Protein AF-A0A7K4IIX1-F1 (afdb_monomer_lite)

Sequence (171 aa):
MKISEILNIIKEKRRKHFEYGKVQSYEHDYWVDIIIDGGFFGKINSLLDDLTGELSIDKNELMIWTSEELKESIGIGFFLPYLRRLCEDEVRAKYVYVESDFKEYVPPIRENLYIISEGKRYDTYLDENSRLFLTRWFNDNPAKPGDIVSLWCIEWMGKYRLYLKRQSTQG

pLDDT: mean 86.08, std 9.58, range [46.91, 97.25]

Secondary structure (DSSP, 8-state):
--HHHHHHHHHHHHHHH-SS-EEEEETTTTEEEEEEEGGGGGGHHHHHHHHHHHHT--GGGPEEE--GGGTTEEEEEEEPPEEEE--HHHHHHTEEE--GGGGGGSPSTT-EEEEEETTEEEEEEB-TTSEEE-HHHHHHS---TTPEEEEEEEEETTEEEEEEEEE-S--

Foldseek 3Di:
DAPVVLVVQLVVLCCVQAVDWDWDADLVQQKIKIKDFLVPVVSVVVSLVSSCVVLVHDSVQWDWADDVVSPRIIITMHRRKDKDQDAPCCLVQVKTADDPSCCVLFPPAPDWAWEDEPNDIFIFGQHPRRITRGPVVCVVPVDDGRKMKIWGWDCDPNHTYIYIDIDHPDD

Radius of gyration: 16.82 Å; chains: 1; bounding box: 41×36×42 Å

Structure (mmCIF, N/CA/C/O backbone):
data_AF-A0A7K4IIX1-F1
#
_entry.id   AF-A0A7K4IIX1-F1
#
loop_
_atom_site.group_PDB
_atom_site.id
_atom_site.type_symbol
_atom_site.label_atom_id
_atom_site.label_alt_id
_atom_site.label_comp_id
_atom_site.label_asym_id
_atom_site.label_entity_id
_atom_site.label_seq_id
_atom_site.pdbx_PDB_ins_code
_atom_site.Cartn_x
_atom_site.Cartn_y
_atom_site.Cartn_z
_atom_site.occupancy
_atom_site.B_iso_or_equiv
_atom_site.auth_seq_id
_atom_site.auth_comp_id
_atom_site.auth_asym_id
_atom_site.auth_atom_id
_atom_site.pdbx_PDB_model_num
ATOM 1 N N . MET A 1 1 ? 8.934 0.004 3.272 1.00 88.38 1 MET A N 1
ATOM 2 C CA . MET A 1 1 ? 8.698 -0.025 4.729 1.00 88.38 1 MET A CA 1
ATOM 3 C C . MET A 1 1 ? 8.349 -1.448 5.101 1.00 88.38 1 MET A C 1
ATOM 5 O O . MET A 1 1 ? 7.738 -2.134 4.288 1.00 88.38 1 MET A O 1
ATOM 9 N N . LYS A 1 2 ? 8.776 -1.906 6.274 1.00 87.94 2 LYS A N 1
ATOM 10 C CA . LYS A 1 2 ? 8.407 -3.216 6.817 1.00 87.94 2 LYS A CA 1
ATOM 11 C C . LYS A 1 2 ? 6.960 -3.196 7.296 1.00 87.94 2 LYS A C 1
ATOM 13 O O . LYS A 1 2 ? 6.464 -2.149 7.710 1.00 87.94 2 LYS A O 1
ATOM 18 N N . ILE A 1 3 ? 6.320 -4.364 7.330 1.00 88.50 3 ILE A N 1
ATOM 19 C CA . ILE A 1 3 ? 4.951 -4.527 7.852 1.00 88.50 3 ILE A CA 1
ATOM 20 C C . ILE A 1 3 ? 4.820 -3.920 9.254 1.00 88.50 3 ILE A C 1
ATOM 22 O O . ILE A 1 3 ? 3.882 -3.175 9.530 1.00 88.50 3 ILE A O 1
ATOM 26 N N . SER A 1 4 ? 5.801 -4.169 10.126 1.00 88.94 4 SER A N 1
ATOM 27 C CA . SER A 1 4 ? 5.805 -3.663 11.501 1.00 88.94 4 SER A CA 1
ATOM 28 C C . SER A 1 4 ? 5.775 -2.134 11.595 1.00 88.94 4 SER A C 1
ATOM 30 O O . SER A 1 4 ? 5.123 -1.595 12.486 1.00 88.94 4 SER A O 1
ATOM 32 N N . GLU A 1 5 ? 6.428 -1.426 10.671 1.00 90.94 5 GLU A N 1
ATOM 33 C CA . GLU A 1 5 ? 6.428 0.041 10.628 1.00 90.94 5 GLU A CA 1
ATOM 34 C C . GLU A 1 5 ? 5.040 0.577 10.262 1.00 90.94 5 GLU A C 1
ATOM 36 O O . GLU A 1 5 ? 4.547 1.513 10.889 1.00 90.94 5 GLU A O 1
ATOM 41 N N . ILE A 1 6 ? 4.369 -0.063 9.303 1.00 90.88 6 ILE A N 1
ATOM 42 C CA . ILE A 1 6 ? 3.023 0.321 8.858 1.00 90.88 6 ILE A CA 1
ATOM 43 C C . ILE A 1 6 ? 1.993 0.025 9.956 1.00 90.88 6 ILE A C 1
ATOM 45 O O . ILE A 1 6 ? 1.148 0.862 10.270 1.00 90.88 6 ILE A O 1
ATOM 49 N N . LEU A 1 7 ? 2.113 -1.122 10.629 1.00 92.06 7 LEU A N 1
ATOM 50 C CA . LEU A 1 7 ? 1.285 -1.447 11.792 1.00 92.06 7 LEU A CA 1
ATOM 51 C C . LEU A 1 7 ? 1.492 -0.462 12.951 1.00 92.06 7 LEU A C 1
ATOM 53 O O . LEU A 1 7 ? 0.538 -0.164 13.672 1.00 92.06 7 LEU A O 1
ATOM 57 N N . ASN A 1 8 ? 2.706 0.057 13.146 1.00 93.06 8 ASN A N 1
ATOM 58 C CA . ASN A 1 8 ? 2.965 1.086 14.153 1.00 93.06 8 ASN A CA 1
ATOM 59 C C . ASN A 1 8 ? 2.265 2.402 13.804 1.00 93.06 8 ASN A C 1
ATOM 61 O O . ASN A 1 8 ? 1.592 2.953 14.673 1.00 93.06 8 ASN A O 1
ATOM 65 N N . ILE A 1 9 ? 2.313 2.834 12.539 1.00 93.31 9 ILE A N 1
ATOM 66 C CA . ILE A 1 9 ? 1.540 3.991 12.060 1.00 93.31 9 ILE A CA 1
ATOM 67 C C . ILE A 1 9 ? 0.055 3.814 12.396 1.00 93.31 9 ILE A C 1
ATOM 69 O O . ILE A 1 9 ? -0.559 4.690 13.003 1.00 93.31 9 ILE A O 1
ATOM 73 N N . ILE A 1 10 ? -0.521 2.654 12.071 1.00 93.25 10 ILE A N 1
ATOM 74 C CA . ILE A 1 10 ? -1.941 2.367 12.320 1.00 93.25 10 ILE A CA 1
ATOM 75 C C . ILE A 1 10 ? -2.266 2.442 13.820 1.00 93.25 10 ILE A C 1
ATOM 77 O O . ILE A 1 10 ? -3.250 3.070 14.220 1.00 93.25 10 ILE A O 1
ATOM 81 N N . LYS A 1 11 ? -1.422 1.848 14.673 1.00 93.12 11 LYS A N 1
ATOM 82 C CA . LYS A 1 11 ? -1.578 1.890 16.137 1.00 93.12 11 LYS A CA 1
ATOM 83 C C . LYS A 1 11 ? -1.500 3.316 16.681 1.00 93.12 11 LYS A C 1
ATOM 85 O O . LYS A 1 11 ? -2.303 3.668 17.547 1.00 93.12 11 LYS A O 1
ATOM 90 N N . GLU A 1 12 ? -0.575 4.129 16.179 1.00 93.44 12 GLU A N 1
ATOM 91 C CA . GLU A 1 12 ? -0.421 5.532 16.565 1.00 93.44 12 GLU A CA 1
ATOM 92 C C . GLU A 1 12 ? -1.637 6.372 16.167 1.00 93.44 12 GLU A C 1
ATOM 94 O O . GLU A 1 12 ? -2.186 7.082 17.013 1.00 93.44 12 GLU A O 1
ATOM 99 N N . LYS A 1 13 ? -2.114 6.257 14.917 1.00 92.44 13 LYS A N 1
ATOM 100 C CA . LYS A 1 13 ? -3.309 6.986 14.458 1.00 92.44 13 LYS A CA 1
ATOM 101 C C . LYS A 1 13 ? -4.546 6.561 15.232 1.00 92.44 13 LYS A C 1
ATOM 103 O O . LYS A 1 13 ? -5.278 7.422 15.714 1.00 92.44 13 LYS A O 1
ATOM 108 N N . ARG A 1 14 ? -4.745 5.256 15.445 1.00 92.00 14 ARG A N 1
ATOM 109 C CA . ARG A 1 14 ? -5.827 4.768 16.306 1.00 92.00 14 ARG A CA 1
ATOM 110 C C . ARG A 1 14 ? -5.747 5.421 17.679 1.00 92.00 14 ARG A C 1
ATOM 112 O O . ARG A 1 14 ? -6.735 5.996 18.108 1.00 92.00 14 ARG A O 1
ATOM 119 N N . ARG A 1 15 ? -4.586 5.380 18.346 1.00 89.88 15 ARG A N 1
ATOM 120 C CA . ARG A 1 15 ? -4.408 5.938 19.698 1.00 89.88 15 ARG A CA 1
ATOM 121 C C . ARG A 1 15 ? -4.650 7.450 19.757 1.00 89.88 15 ARG A C 1
ATOM 123 O O . ARG A 1 15 ? -5.164 7.933 20.759 1.00 89.88 15 ARG A O 1
ATOM 130 N N . LYS A 1 16 ? -4.300 8.191 18.700 1.00 89.69 16 LYS A N 1
ATOM 131 C CA . LYS A 1 16 ? -4.555 9.638 18.584 1.00 89.69 16 LYS A CA 1
ATOM 132 C C . LYS A 1 16 ? -6.053 9.970 18.637 1.00 89.69 16 LYS A C 1
ATOM 134 O O . LYS A 1 16 ? -6.420 10.974 19.240 1.00 89.69 16 LYS A O 1
ATOM 139 N N . HIS A 1 17 ? -6.903 9.148 18.017 1.00 86.06 17 HIS A N 1
ATOM 140 C CA . HIS A 1 17 ? -8.356 9.381 17.952 1.00 86.06 17 HIS A CA 1
ATOM 141 C C . HIS A 1 17 ? -9.136 8.657 19.053 1.00 86.06 17 HIS A C 1
ATOM 143 O O . HIS A 1 17 ? -10.140 9.172 19.548 1.00 86.06 17 HIS A O 1
ATOM 149 N N . PHE A 1 18 ? -8.648 7.483 19.451 1.00 86.00 18 PHE A N 1
ATOM 150 C CA . PHE A 1 18 ? -9.274 6.561 20.389 1.00 86.00 18 PHE A CA 1
ATOM 151 C C . PHE A 1 18 ? -8.215 5.983 21.328 1.00 86.00 18 PHE A C 1
ATOM 153 O O . PHE A 1 18 ? -7.463 5.067 20.976 1.00 86.00 18 PHE A O 1
ATOM 160 N N . GLU A 1 19 ? -8.163 6.524 22.546 1.00 78.38 19 GLU A N 1
ATOM 161 C CA . GLU A 1 19 ? -7.270 6.036 23.602 1.00 78.38 19 GLU A CA 1
ATOM 162 C C . GLU A 1 19 ? -7.479 4.530 23.844 1.00 78.38 19 GLU A C 1
ATOM 164 O O . GLU A 1 19 ? -6.518 3.755 23.884 1.00 78.38 19 GLU A O 1
ATOM 169 N N . TYR A 1 20 ? -8.748 4.110 23.866 1.00 70.75 20 TYR A N 1
ATOM 170 C CA . TYR A 1 20 ? -9.194 2.724 23.984 1.00 70.75 20 TYR A CA 1
ATOM 171 C C . TYR A 1 20 ? -9.614 2.179 22.609 1.00 70.75 20 TYR A C 1
ATOM 173 O O . TYR A 1 20 ? -10.281 2.856 21.832 1.00 70.75 20 TYR A O 1
ATOM 181 N N . GLY A 1 21 ? -9.153 0.974 22.274 1.00 75.44 21 GLY A N 1
ATOM 182 C CA . GLY A 1 21 ? -9.367 0.323 20.978 1.00 75.44 21 GLY A CA 1
ATOM 183 C C . GLY A 1 21 ? -8.285 -0.720 20.698 1.00 75.44 21 GLY A C 1
ATOM 184 O O . GLY A 1 21 ? -7.220 -0.715 21.324 1.00 75.44 21 GLY A O 1
ATOM 185 N N . LYS A 1 22 ? -8.534 -1.637 19.766 1.00 86.69 22 LYS A N 1
ATOM 186 C CA . LYS A 1 22 ? -7.608 -2.728 19.431 1.00 86.69 22 LYS A CA 1
ATOM 187 C C . LYS A 1 22 ? -7.276 -2.689 17.947 1.00 86.69 22 LYS A C 1
ATOM 189 O O . LYS A 1 22 ? -8.157 -2.506 17.124 1.00 86.69 22 LYS A O 1
ATOM 194 N N . VAL A 1 23 ? -6.002 -2.882 17.618 1.00 84.75 23 VAL A N 1
ATOM 195 C CA . VAL A 1 23 ? -5.573 -3.168 16.243 1.00 84.75 23 VAL A CA 1
ATOM 196 C C . VAL A 1 23 ? -5.288 -4.660 16.175 1.00 84.75 23 VAL A C 1
ATOM 198 O O . VAL A 1 23 ? -4.515 -5.171 16.990 1.00 84.75 23 VAL A O 1
ATOM 201 N N . GLN A 1 24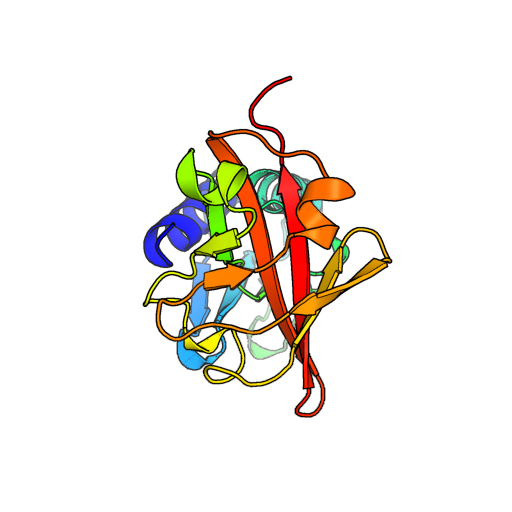 ? -5.946 -5.344 15.252 1.00 87.12 24 GLN A N 1
ATOM 202 C CA . GLN A 1 24 ? -5.738 -6.749 14.928 1.00 87.12 24 GLN A CA 1
ATOM 203 C C . GLN A 1 24 ? -5.171 -6.817 13.515 1.00 87.12 24 GLN A C 1
ATOM 205 O O . GLN A 1 24 ? -5.621 -6.091 12.637 1.00 87.12 24 GLN A O 1
ATOM 210 N N . SER A 1 25 ? -4.158 -7.645 13.306 1.00 81.00 25 SER A N 1
ATOM 211 C CA . SER A 1 25 ? -3.560 -7.861 11.991 1.00 81.00 25 SER A CA 1
ATOM 212 C C . SER A 1 25 ? -3.483 -9.350 11.723 1.00 81.00 25 SER A C 1
ATOM 214 O O . SER A 1 25 ? -3.038 -10.106 12.589 1.00 81.00 25 SER A O 1
ATOM 216 N N . TYR A 1 26 ? -3.884 -9.742 10.526 1.00 76.75 26 TYR A N 1
ATOM 217 C CA . TYR A 1 26 ? -3.909 -11.119 10.070 1.00 76.75 26 TYR A CA 1
ATOM 218 C C . TYR A 1 26 ? -2.822 -11.253 9.011 1.00 76.75 26 TYR A C 1
ATOM 220 O O . TYR A 1 26 ? -2.990 -10.810 7.880 1.00 76.75 26 TYR A O 1
ATOM 228 N N . GLU A 1 27 ? -1.665 -11.788 9.408 1.00 64.19 27 GLU A N 1
ATOM 229 C CA . GLU A 1 27 ? -0.470 -11.808 8.553 1.00 64.19 27 GLU A CA 1
ATOM 230 C C . GLU A 1 27 ? -0.672 -12.615 7.266 1.00 64.19 27 GLU A C 1
ATOM 232 O O . GLU A 1 27 ? -0.115 -12.243 6.243 1.00 64.19 27 GLU A O 1
ATOM 237 N N . HIS A 1 28 ? -1.495 -13.667 7.299 1.00 62.81 28 HIS A N 1
ATOM 238 C CA . HIS A 1 28 ? -1.755 -14.515 6.130 1.00 62.81 28 HIS A CA 1
ATOM 239 C C . HIS A 1 28 ? -2.632 -13.853 5.063 1.00 62.81 28 HIS A C 1
ATOM 241 O O . HIS A 1 28 ? -2.456 -14.141 3.887 1.00 62.81 28 HIS A O 1
ATOM 247 N N . ASP A 1 29 ? -3.515 -12.934 5.457 1.00 69.94 29 ASP A N 1
ATOM 248 C CA . ASP A 1 29 ? -4.428 -12.255 4.526 1.00 69.94 29 ASP A CA 1
ATOM 249 C C . ASP A 1 29 ? -4.022 -10.800 4.283 1.00 69.94 29 ASP A C 1
ATOM 251 O O . ASP A 1 29 ? -4.696 -10.058 3.567 1.00 69.94 29 ASP A O 1
ATOM 255 N N . TYR A 1 30 ? -2.951 -10.359 4.950 1.00 83.44 30 TYR A N 1
ATOM 256 C CA . TYR A 1 30 ? -2.537 -8.966 5.027 1.00 83.44 30 TYR A CA 1
ATOM 257 C C . TYR A 1 30 ? -3.668 -8.008 5.419 1.00 83.44 30 TYR A C 1
ATOM 259 O O . TYR A 1 30 ? -3.639 -6.818 5.114 1.00 83.44 30 TYR A O 1
ATOM 267 N N . TRP A 1 31 ? -4.665 -8.525 6.127 1.00 87.75 31 TRP A N 1
ATOM 268 C CA . TRP A 1 31 ? -5.822 -7.775 6.571 1.00 87.75 31 TRP A CA 1
ATOM 269 C C . TRP A 1 31 ? -5.539 -7.129 7.922 1.00 87.75 31 TRP A C 1
ATOM 271 O O . TRP A 1 31 ? -4.927 -7.735 8.810 1.00 87.75 31 TRP A O 1
ATOM 281 N N . VAL A 1 32 ? -5.993 -5.894 8.100 1.00 91.25 32 VAL A N 1
ATOM 282 C CA . VAL A 1 32 ? -5.922 -5.182 9.374 1.00 91.25 32 VAL A CA 1
ATOM 283 C C . VAL A 1 32 ? -7.306 -4.721 9.766 1.00 91.25 32 VAL A C 1
ATOM 285 O O . VAL A 1 32 ? -7.982 -4.059 8.987 1.00 91.25 32 VAL A O 1
ATOM 288 N N . ASP A 1 33 ? -7.666 -5.002 11.014 1.00 92.38 33 ASP A N 1
ATOM 289 C CA . ASP A 1 33 ? -8.867 -4.495 11.656 1.00 92.38 33 ASP A CA 1
ATOM 290 C C . ASP A 1 33 ? -8.526 -3.552 12.803 1.00 92.38 33 ASP A C 1
ATOM 292 O O . ASP A 1 33 ? -7.733 -3.855 13.702 1.00 92.38 33 ASP A O 1
ATOM 296 N N . ILE A 1 34 ? -9.194 -2.407 12.811 1.00 92.38 34 ILE A N 1
ATOM 297 C CA . ILE A 1 34 ? -9.210 -1.475 13.929 1.00 92.38 34 ILE A CA 1
ATOM 298 C C . ILE A 1 34 ? -10.578 -1.576 14.597 1.00 92.38 34 ILE A C 1
ATOM 300 O O . ILE A 1 34 ? -11.586 -1.190 14.015 1.00 92.38 34 ILE A O 1
ATOM 304 N N . ILE A 1 35 ? -10.602 -2.084 15.826 1.00 91.38 35 ILE A N 1
ATOM 305 C CA . ILE A 1 35 ? -11.815 -2.237 16.628 1.00 91.38 35 ILE A CA 1
ATOM 306 C C . ILE A 1 35 ? -11.899 -1.095 17.637 1.00 91.38 35 ILE A C 1
ATOM 308 O O . ILE A 1 35 ? -10.981 -0.905 18.445 1.00 91.38 35 ILE A O 1
ATOM 312 N N . ILE A 1 36 ? -12.996 -0.346 17.588 1.00 89.06 36 ILE A N 1
ATOM 313 C CA . ILE A 1 36 ? -13.269 0.805 18.458 1.00 89.06 36 ILE A CA 1
ATOM 314 C C . ILE A 1 36 ? -14.690 0.730 19.008 1.00 89.06 36 ILE A C 1
ATOM 316 O O . ILE A 1 36 ? -15.577 0.156 18.380 1.00 89.06 36 ILE A O 1
ATOM 320 N N . ASP A 1 37 ? -14.923 1.331 20.169 1.00 84.06 37 ASP A N 1
ATOM 321 C CA . ASP A 1 37 ? -16.253 1.342 20.776 1.00 84.06 37 ASP A CA 1
ATOM 322 C C . ASP A 1 37 ? -17.230 2.208 19.959 1.00 84.06 37 ASP A C 1
ATOM 324 O O . ASP A 1 37 ? -16.915 3.317 19.517 1.00 84.06 37 ASP A O 1
ATOM 328 N N . GLY A 1 38 ? -18.447 1.708 19.761 1.00 71.31 38 GLY A N 1
ATOM 329 C CA . GLY A 1 38 ? -19.473 2.276 18.883 1.00 71.31 38 GLY A CA 1
ATOM 330 C C . GLY A 1 38 ? -20.021 3.624 19.350 1.00 71.31 38 GLY A C 1
ATOM 331 O O . GLY A 1 38 ? -20.525 4.400 18.537 1.00 71.31 38 GLY A O 1
ATOM 332 N N . GLY A 1 39 ? -19.827 3.975 20.627 1.00 73.19 39 GLY A N 1
ATOM 333 C CA . GLY A 1 39 ? -20.149 5.299 21.173 1.00 73.19 39 GLY A CA 1
ATOM 334 C C . GLY A 1 39 ? -19.393 6.460 20.509 1.00 73.19 39 GLY A C 1
ATOM 335 O O . GLY A 1 39 ? -19.739 7.621 20.727 1.00 73.19 39 GLY A O 1
ATOM 336 N N . PHE A 1 40 ? -18.387 6.179 19.673 1.00 73.06 40 PHE A N 1
ATOM 337 C CA . PHE A 1 40 ? -17.546 7.192 19.042 1.00 73.06 40 PHE A CA 1
ATOM 338 C C . PHE A 1 40 ? -17.762 7.396 17.533 1.00 73.06 40 PHE A C 1
ATOM 340 O O . PHE A 1 40 ? -16.876 7.920 16.849 1.00 73.06 40 PHE A O 1
ATOM 347 N N . PHE A 1 41 ? -18.940 7.055 17.004 1.00 70.12 41 PHE A N 1
ATOM 348 C CA . PHE A 1 41 ? -19.218 7.116 15.562 1.00 70.12 41 PHE A CA 1
ATOM 349 C C . PHE A 1 41 ? -18.869 8.466 14.903 1.00 70.12 41 PHE A C 1
ATOM 351 O O . PHE A 1 41 ? -18.303 8.515 13.811 1.00 70.12 41 PHE A O 1
ATOM 358 N N . GLY A 1 42 ? -19.100 9.578 15.609 1.00 71.25 42 GLY A N 1
ATOM 359 C CA . GLY A 1 42 ? -18.796 10.929 15.119 1.00 71.25 42 GLY A CA 1
ATOM 360 C C . GLY A 1 42 ? -17.307 11.232 14.891 1.00 71.25 42 GLY A C 1
ATOM 361 O O . GLY A 1 42 ? -16.992 12.189 14.1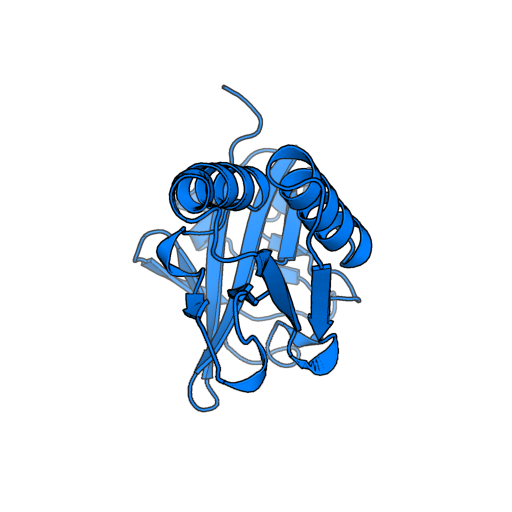91 1.00 71.25 42 GLY A O 1
ATOM 362 N N . LYS A 1 43 ? -16.386 10.431 15.445 1.00 79.75 43 LYS A N 1
ATOM 363 C CA . LYS A 1 43 ? -14.927 10.610 15.308 1.00 79.75 43 LYS A CA 1
ATOM 364 C C . LYS A 1 43 ? -14.286 9.665 14.287 1.00 79.75 43 LYS A C 1
ATOM 366 O O . LYS A 1 43 ? -13.105 9.815 13.985 1.00 79.75 43 LYS A O 1
ATOM 371 N N . ILE A 1 44 ? -15.047 8.713 13.738 1.00 86.69 44 ILE A N 1
ATOM 372 C CA . ILE A 1 44 ? -14.539 7.736 12.762 1.00 86.69 44 ILE A CA 1
ATOM 373 C C . ILE A 1 44 ? -13.953 8.448 11.549 1.00 86.69 44 ILE A C 1
ATOM 375 O O . ILE A 1 44 ? -12.845 8.131 11.136 1.00 86.69 44 ILE A O 1
ATOM 379 N N . ASN A 1 45 ? -14.670 9.433 10.999 1.00 87.81 45 ASN A N 1
ATOM 380 C CA . ASN A 1 45 ? -14.225 10.126 9.791 1.00 87.81 45 ASN A CA 1
ATOM 381 C C . ASN A 1 45 ? -12.836 10.747 9.954 1.00 87.81 45 ASN A C 1
ATOM 383 O O . ASN A 1 45 ? -12.016 10.590 9.060 1.00 87.81 45 ASN A O 1
ATOM 387 N N . SER A 1 46 ? -12.539 11.349 11.109 1.00 89.69 46 SER A N 1
ATOM 388 C CA . SER A 1 46 ? -11.216 11.914 11.386 1.00 89.69 46 SER A CA 1
ATOM 389 C C . SER A 1 46 ? -10.118 10.850 11.454 1.00 89.69 46 SER A C 1
ATOM 391 O O . SER A 1 46 ? -9.016 11.095 10.973 1.00 89.69 46 SER A O 1
ATOM 393 N N . LEU A 1 47 ? -10.409 9.663 12.003 1.00 90.44 47 LEU A N 1
ATOM 394 C CA . LEU A 1 47 ? -9.475 8.534 11.959 1.00 90.44 47 LEU A CA 1
ATOM 395 C C . LEU A 1 47 ? -9.254 8.057 10.518 1.00 90.44 47 LEU A C 1
ATOM 397 O O . LEU A 1 47 ? -8.110 7.841 10.130 1.00 90.44 47 LEU A O 1
ATOM 401 N N . LEU A 1 48 ? -10.325 7.890 9.735 1.00 91.19 48 LEU A N 1
ATOM 402 C CA . LEU A 1 48 ? -10.230 7.439 8.343 1.00 91.19 48 LEU A CA 1
ATOM 403 C C . LEU A 1 48 ? -9.434 8.430 7.488 1.00 91.19 48 LEU A C 1
ATOM 405 O O . LEU A 1 48 ? -8.592 8.010 6.702 1.00 91.19 48 LEU A O 1
ATOM 409 N N . ASP A 1 49 ? -9.666 9.732 7.651 1.00 91.06 49 ASP A N 1
ATOM 410 C CA . ASP A 1 49 ? -8.957 10.776 6.905 1.00 91.06 49 ASP A CA 1
ATOM 411 C C . ASP A 1 49 ? -7.462 10.800 7.279 1.00 91.06 49 ASP A C 1
ATOM 413 O O . ASP A 1 49 ? -6.601 10.828 6.400 1.00 91.06 49 ASP A O 1
ATOM 417 N N . ASP A 1 50 ? -7.134 10.681 8.572 1.00 91.56 50 ASP A N 1
ATOM 418 C CA . ASP A 1 50 ? -5.742 10.586 9.034 1.00 91.56 50 ASP A CA 1
ATOM 419 C C . ASP A 1 50 ? -5.047 9.303 8.541 1.00 91.56 50 ASP A C 1
ATOM 421 O O . ASP A 1 50 ? -3.878 9.344 8.155 1.00 91.56 50 ASP A O 1
ATOM 425 N N . LEU A 1 51 ? -5.738 8.156 8.566 1.00 92.12 51 LEU A N 1
ATOM 426 C CA . LEU A 1 51 ? -5.191 6.876 8.101 1.00 92.12 51 LEU A CA 1
ATOM 427 C C . LEU A 1 51 ? -4.950 6.894 6.595 1.00 92.12 51 LEU A C 1
ATOM 429 O O . LEU A 1 51 ? -3.861 6.552 6.147 1.00 92.12 51 LEU A O 1
ATOM 433 N N . THR A 1 52 ? -5.950 7.301 5.815 1.00 90.38 52 THR A N 1
ATOM 434 C CA . THR A 1 52 ? -5.874 7.322 4.346 1.00 90.38 52 THR A CA 1
ATOM 435 C C . THR A 1 52 ? -4.825 8.309 3.844 1.00 90.38 52 THR A C 1
ATOM 437 O O . THR A 1 52 ? -4.128 8.010 2.875 1.00 90.38 52 THR A O 1
ATOM 440 N N . GLY A 1 53 ? -4.652 9.445 4.530 1.00 89.19 53 GLY A N 1
ATOM 441 C CA . GLY A 1 53 ? -3.594 10.410 4.238 1.00 89.19 53 GLY A CA 1
ATOM 442 C C . GLY A 1 53 ? -2.185 9.881 4.519 1.00 89.19 53 GLY A C 1
ATOM 443 O O . GLY A 1 53 ? -1.291 10.064 3.696 1.00 89.19 53 GLY A O 1
ATOM 444 N N . GLU A 1 54 ? -1.979 9.205 5.652 1.00 90.06 54 GLU A N 1
ATOM 445 C CA . GLU A 1 54 ? -0.658 8.682 6.037 1.00 90.06 54 GLU A CA 1
ATOM 446 C C . GLU A 1 54 ? -0.272 7.425 5.244 1.00 90.06 54 GLU A C 1
ATOM 448 O O . GLU A 1 54 ? 0.871 7.263 4.828 1.00 90.06 54 GLU A O 1
ATOM 453 N N . LEU A 1 55 ? -1.237 6.535 5.017 1.00 90.44 55 LEU A N 1
ATOM 454 C CA . LEU A 1 55 ? -1.044 5.284 4.289 1.00 90.44 55 LEU A CA 1
ATOM 455 C C . LEU A 1 55 ? -1.180 5.454 2.771 1.00 90.44 55 LEU A C 1
ATOM 457 O O . LEU A 1 55 ? -0.970 4.504 2.018 1.00 90.44 55 LEU A O 1
ATOM 461 N N . SER A 1 56 ? -1.549 6.646 2.299 1.00 86.81 56 SER A N 1
ATOM 462 C CA . SER A 1 56 ? -1.760 6.921 0.877 1.00 86.81 56 SER A CA 1
ATOM 463 C C . SER A 1 56 ? -2.663 5.896 0.182 1.00 86.81 56 SER A C 1
ATOM 465 O O . SER A 1 56 ? -2.401 5.489 -0.948 1.00 86.81 56 SER A O 1
ATOM 467 N N . ILE A 1 57 ? -3.742 5.496 0.851 1.00 85.88 57 ILE A N 1
ATOM 468 C CA . ILE A 1 57 ? -4.786 4.622 0.297 1.00 85.88 57 ILE A CA 1
ATOM 469 C C . ILE A 1 57 ? -6.049 5.432 0.008 1.00 85.88 57 ILE A C 1
ATOM 471 O O . ILE A 1 57 ? -6.216 6.549 0.503 1.00 85.88 57 ILE A O 1
ATOM 475 N N . ASP A 1 58 ? -6.918 4.913 -0.855 1.00 82.50 58 ASP A N 1
ATOM 476 C CA . ASP A 1 58 ? -8.236 5.509 -1.071 1.00 82.50 58 ASP A CA 1
ATOM 477 C C . ASP A 1 58 ? -9.148 5.184 0.124 1.00 82.50 58 ASP A C 1
ATOM 479 O O . ASP A 1 58 ? -9.121 4.078 0.663 1.00 82.50 58 ASP A O 1
ATOM 483 N N . LYS A 1 59 ? -9.947 6.161 0.566 1.00 84.44 59 LYS A N 1
ATOM 484 C CA . LYS A 1 59 ? -10.881 5.986 1.685 1.00 84.44 59 LYS A CA 1
ATOM 485 C C . LYS A 1 59 ? -11.928 4.907 1.407 1.00 84.44 59 LYS A C 1
ATOM 487 O O . LYS A 1 59 ? -12.390 4.271 2.347 1.00 84.44 59 LYS A O 1
ATOM 492 N N . ASN A 1 60 ? -12.262 4.681 0.138 1.00 83.12 60 ASN A N 1
ATOM 493 C CA . ASN A 1 60 ? -13.198 3.642 -0.289 1.00 83.12 60 ASN A CA 1
ATOM 494 C C . ASN A 1 60 ? -12.657 2.216 -0.096 1.00 83.12 60 ASN A C 1
ATOM 496 O O . ASN A 1 60 ? -13.431 1.267 -0.160 1.00 83.12 60 ASN A O 1
ATOM 500 N N . GLU A 1 61 ? -11.357 2.062 0.161 1.00 84.12 61 GLU A N 1
ATOM 501 C CA . GLU A 1 61 ? -10.732 0.766 0.452 1.00 84.12 61 GLU A CA 1
ATOM 502 C C . GLU A 1 61 ? -10.906 0.354 1.921 1.00 84.12 61 GLU A C 1
ATOM 504 O O . GLU A 1 61 ? -10.579 -0.772 2.293 1.00 84.12 61 GLU A O 1
ATOM 509 N N . LEU A 1 62 ? -11.403 1.257 2.776 1.00 88.69 62 LEU A N 1
ATOM 510 C CA . LEU A 1 62 ? -11.673 0.967 4.178 1.00 88.69 62 LEU A CA 1
ATOM 511 C C . LEU A 1 62 ? -13.122 0.505 4.329 1.00 88.69 62 LEU A C 1
ATOM 513 O O . LEU A 1 62 ? -14.065 1.236 4.024 1.00 88.69 62 LEU A O 1
ATOM 517 N N . MET A 1 63 ? -13.299 -0.698 4.863 1.00 89.94 63 MET A N 1
ATOM 518 C CA . MET A 1 63 ? -14.601 -1.268 5.177 1.00 89.94 63 MET A CA 1
ATOM 519 C C . MET A 1 63 ? -14.953 -0.994 6.637 1.00 89.94 63 MET A C 1
ATOM 521 O O . MET A 1 63 ? -14.292 -1.487 7.548 1.00 89.94 63 MET A O 1
ATOM 525 N N . ILE A 1 64 ? -16.035 -0.254 6.874 1.00 89.69 64 ILE A N 1
ATOM 526 C CA . ILE A 1 64 ? -16.642 -0.167 8.207 1.00 89.69 64 ILE A CA 1
ATOM 527 C C . ILE A 1 64 ? -17.612 -1.336 8.354 1.00 89.69 64 ILE A C 1
ATOM 529 O O . ILE A 1 64 ? -18.493 -1.514 7.514 1.00 89.69 64 ILE A O 1
ATOM 533 N N . TRP A 1 65 ? -17.470 -2.113 9.420 1.00 89.19 65 TRP A N 1
ATOM 534 C CA . TRP A 1 65 ? -18.287 -3.296 9.654 1.00 89.19 65 TRP A CA 1
ATOM 535 C C . TRP A 1 65 ? -18.674 -3.446 11.127 1.00 89.19 65 TRP A C 1
ATOM 537 O O . TRP A 1 65 ? -18.051 -2.883 12.028 1.00 89.19 65 TRP A O 1
ATOM 547 N N . THR A 1 66 ? -19.743 -4.197 11.374 1.00 86.88 66 THR A N 1
ATOM 548 C CA . THR A 1 66 ? -20.195 -4.591 12.713 1.00 86.88 66 THR A CA 1
ATOM 549 C C . THR A 1 66 ? -20.540 -6.079 12.672 1.00 86.88 66 THR A C 1
ATOM 551 O O . THR A 1 66 ? -20.873 -6.612 11.613 1.00 86.88 66 THR A O 1
ATOM 554 N N . SER A 1 67 ? -20.462 -6.765 13.807 1.00 84.00 67 SER A N 1
ATOM 555 C CA . SER A 1 67 ? -20.936 -8.145 13.943 1.00 84.00 67 SER A CA 1
ATOM 556 C C . SER A 1 67 ? -21.530 -8.358 15.331 1.00 84.00 67 SER A C 1
ATOM 558 O O . SER A 1 67 ? -21.277 -7.570 16.245 1.00 84.00 67 SER A O 1
ATOM 560 N N . GLU A 1 68 ? -22.298 -9.434 15.513 1.00 79.06 68 GLU A N 1
ATOM 561 C CA . GLU A 1 68 ? -22.805 -9.814 16.840 1.00 79.06 68 GLU A CA 1
ATOM 562 C C . GLU A 1 68 ? -21.662 -10.040 17.849 1.00 79.06 68 GLU A C 1
ATOM 564 O O . GLU A 1 68 ? -21.800 -9.725 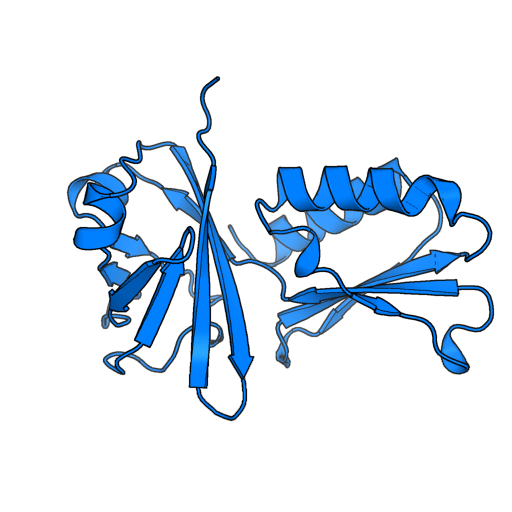19.031 1.00 79.06 68 GLU A O 1
ATOM 569 N N . GLU A 1 69 ? -20.501 -10.510 17.380 1.00 78.06 69 GLU A N 1
ATOM 570 C CA . GLU A 1 69 ? -19.307 -10.743 18.202 1.00 78.06 69 GLU A CA 1
ATOM 571 C C . GLU A 1 69 ? -18.667 -9.444 18.708 1.00 78.06 69 GLU A C 1
ATOM 573 O O . GLU A 1 69 ? -18.106 -9.416 19.806 1.0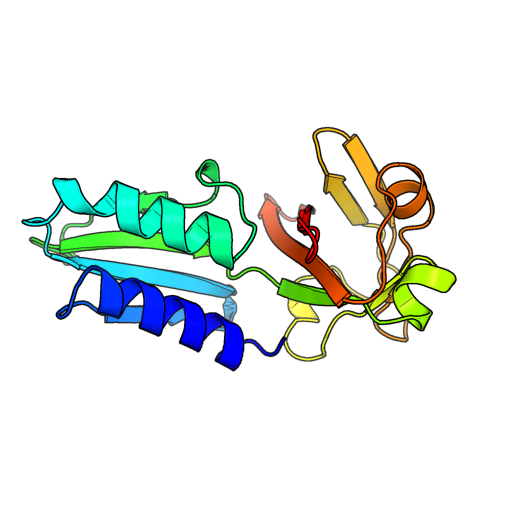0 78.06 69 GLU A O 1
ATOM 578 N N . LEU A 1 70 ? -18.777 -8.358 17.935 1.00 76.19 70 LEU A N 1
ATOM 579 C CA . LEU A 1 70 ? -18.273 -7.039 18.317 1.00 76.19 70 LEU A CA 1
ATOM 580 C C . LEU A 1 70 ? -19.173 -6.321 19.334 1.00 76.19 70 LEU A C 1
ATOM 582 O O . LEU A 1 70 ? -18.717 -5.370 19.966 1.00 76.19 70 LEU A O 1
ATOM 586 N N . LYS A 1 71 ? -20.414 -6.783 19.545 1.00 79.81 71 LYS A N 1
ATOM 587 C CA . LYS A 1 71 ? -21.404 -6.196 20.467 1.00 79.81 71 LYS A CA 1
ATOM 588 C C . LYS A 1 71 ? -21.606 -4.688 20.251 1.00 79.81 71 LYS A C 1
ATOM 590 O O . LYS A 1 71 ? -22.312 -4.288 19.335 1.00 79.81 71 LYS A O 1
ATOM 595 N N . GLU A 1 72 ? -21.011 -3.864 21.113 1.00 83.62 72 GLU A N 1
ATOM 596 C CA . GLU A 1 72 ? -21.112 -2.401 21.112 1.00 83.62 72 GLU A CA 1
ATOM 597 C C . GLU A 1 72 ? -19.941 -1.733 20.381 1.00 83.62 72 GLU A C 1
ATOM 599 O O . GLU A 1 72 ? -19.827 -0.513 20.410 1.00 83.62 72 GLU A O 1
ATOM 604 N N . SER A 1 73 ? -19.061 -2.501 19.739 1.00 87.56 73 SER A N 1
ATOM 605 C CA . SER A 1 73 ? -17.922 -2.001 18.972 1.00 87.56 73 SER A CA 1
ATOM 606 C C . SER A 1 73 ? -18.195 -2.023 17.466 1.00 87.56 73 SER A C 1
ATOM 608 O O . SER A 1 73 ? -19.079 -2.714 16.961 1.00 87.56 73 SER A O 1
ATOM 610 N N . ILE A 1 74 ? -17.380 -1.275 16.734 1.00 88.81 74 ILE A N 1
ATOM 611 C CA . ILE A 1 74 ? -17.326 -1.270 15.275 1.00 88.81 74 ILE A CA 1
ATOM 612 C C . ILE A 1 74 ? -15.918 -1.652 14.819 1.00 88.81 74 ILE A C 1
ATOM 614 O O . ILE A 1 74 ? -14.927 -1.343 15.489 1.00 88.81 74 ILE A O 1
ATOM 618 N N . GLY A 1 75 ? -15.843 -2.325 13.679 1.00 91.12 75 GLY A N 1
ATOM 619 C CA . GLY A 1 75 ? -14.606 -2.651 12.992 1.00 91.12 75 GLY A CA 1
ATOM 620 C C . GLY A 1 75 ? -14.366 -1.722 11.809 1.00 91.12 75 GLY A C 1
ATOM 621 O O . GLY A 1 75 ? -15.296 -1.319 11.110 1.00 91.12 75 GLY A O 1
ATOM 622 N N . ILE A 1 76 ? -13.103 -1.376 11.591 1.00 92.56 76 ILE A N 1
ATOM 623 C CA . ILE A 1 76 ? -12.613 -0.728 10.376 1.00 92.56 76 ILE A CA 1
ATOM 624 C C . ILE A 1 76 ? -11.545 -1.649 9.805 1.00 92.56 76 ILE A C 1
ATOM 626 O O . ILE A 1 76 ? -10.441 -1.717 10.349 1.00 92.56 76 ILE A O 1
ATOM 630 N N . GLY A 1 77 ? -11.899 -2.356 8.741 1.00 91.62 77 GLY A N 1
ATOM 631 C CA . GLY A 1 77 ? -11.066 -3.363 8.111 1.00 91.62 77 GLY A CA 1
ATOM 632 C C . GLY A 1 77 ? -10.544 -2.917 6.752 1.00 91.62 77 GLY A C 1
ATOM 633 O O . GLY A 1 77 ? -11.263 -2.260 5.998 1.00 91.62 77 GLY A O 1
ATOM 634 N N . PHE A 1 78 ? -9.291 -3.232 6.448 1.00 89.44 78 PHE A N 1
ATOM 635 C CA . PHE A 1 78 ? -8.666 -2.927 5.161 1.00 89.44 78 PHE A CA 1
ATOM 636 C C . PHE A 1 78 ? -7.438 -3.807 4.919 1.00 89.44 78 PHE A C 1
ATOM 638 O O . PHE A 1 78 ? -6.809 -4.299 5.858 1.00 89.44 78 PHE A O 1
ATOM 645 N N . PHE A 1 79 ? -7.059 -3.961 3.650 1.00 87.88 79 PHE A N 1
ATOM 646 C CA . PHE A 1 79 ? -5.784 -4.574 3.288 1.00 87.88 79 PHE A CA 1
ATOM 647 C C . PHE A 1 79 ? -4.631 -3.636 3.638 1.00 87.88 79 PHE A C 1
ATOM 649 O O . PHE A 1 79 ? -4.636 -2.452 3.291 1.00 87.88 79 PHE A O 1
ATOM 656 N N . LEU A 1 80 ? -3.627 -4.170 4.323 1.00 89.06 80 LEU A N 1
ATOM 657 C CA . LEU A 1 80 ? -2.412 -3.457 4.665 1.00 89.06 80 LEU A CA 1
ATOM 658 C C . LEU A 1 80 ? -1.731 -2.995 3.363 1.00 89.06 80 LEU A C 1
ATOM 660 O O . LEU A 1 80 ? -1.501 -3.799 2.470 1.00 89.06 80 LEU A O 1
ATOM 664 N N . PRO A 1 81 ? -1.408 -1.708 3.198 1.00 90.12 81 PRO A N 1
ATOM 665 C CA . PRO A 1 81 ? -0.712 -1.262 2.002 1.00 90.12 81 PRO A CA 1
ATOM 666 C C . PRO A 1 81 ? 0.784 -1.550 2.105 1.00 90.12 81 PRO A C 1
ATOM 668 O O . PRO A 1 81 ? 1.395 -1.399 3.161 1.00 90.12 81 PRO A O 1
ATOM 671 N N . TYR A 1 82 ? 1.407 -1.880 0.982 1.00 90.94 82 TYR A N 1
ATOM 672 C CA . TYR A 1 82 ? 2.845 -1.829 0.795 1.00 90.94 82 TYR A CA 1
ATOM 673 C C . TYR A 1 82 ? 3.296 -0.391 0.520 1.00 90.94 82 TYR A C 1
ATOM 675 O O . TYR A 1 82 ? 3.032 0.171 -0.543 1.00 90.94 82 TYR A O 1
ATOM 683 N N . LEU A 1 83 ? 4.017 0.204 1.471 1.00 92.56 83 LEU A N 1
ATOM 684 C CA . LEU A 1 83 ? 4.563 1.556 1.339 1.00 92.56 83 LEU A CA 1
ATOM 685 C C . LEU A 1 83 ? 6.049 1.513 0.991 1.00 92.56 83 LEU A C 1
ATOM 687 O O . LEU A 1 83 ? 6.883 1.048 1.782 1.00 92.56 83 LEU A O 1
ATOM 691 N N . ARG A 1 84 ? 6.405 2.060 -0.172 1.00 93.38 84 ARG A N 1
ATOM 692 C CA . ARG A 1 84 ? 7.790 2.163 -0.638 1.00 93.38 84 ARG A CA 1
ATOM 693 C C . ARG A 1 84 ? 8.179 3.620 -0.836 1.00 93.38 84 ARG A C 1
ATOM 695 O O . ARG A 1 84 ? 7.633 4.316 -1.683 1.00 93.38 84 ARG A O 1
ATOM 702 N N . ARG A 1 85 ? 9.168 4.070 -0.060 1.00 94.62 85 ARG A N 1
ATOM 703 C CA . ARG A 1 85 ? 9.878 5.324 -0.319 1.00 94.62 85 ARG A CA 1
ATOM 704 C C . ARG A 1 85 ? 10.878 5.071 -1.444 1.00 94.62 85 ARG A C 1
ATOM 706 O O . ARG A 1 85 ? 11.777 4.255 -1.265 1.00 94.62 85 ARG A O 1
ATOM 713 N N . LEU A 1 86 ? 10.706 5.752 -2.570 1.00 95.81 86 LEU A N 1
ATOM 714 C CA . LEU A 1 86 ? 11.520 5.545 -3.763 1.00 95.81 86 LEU A CA 1
ATOM 715 C C . LEU A 1 86 ? 12.950 6.048 -3.550 1.00 95.81 86 LEU A C 1
ATOM 717 O O . LEU A 1 86 ? 13.152 7.179 -3.102 1.00 95.81 86 LEU A O 1
ATOM 721 N N . CYS A 1 87 ? 13.944 5.239 -3.907 1.00 96.25 87 CYS A N 1
ATOM 722 C CA . CYS A 1 87 ? 15.334 5.683 -3.993 1.00 96.25 87 CYS A CA 1
ATOM 723 C C . CYS A 1 87 ? 15.681 6.235 -5.390 1.00 96.25 87 CYS A C 1
ATOM 725 O O . CYS A 1 87 ? 14.884 6.170 -6.329 1.00 96.25 87 CYS A O 1
ATOM 727 N N . GLU A 1 88 ? 16.891 6.778 -5.540 1.00 97.12 88 GLU A N 1
ATOM 728 C CA . GLU A 1 88 ? 17.382 7.302 -6.824 1.00 97.12 88 GLU A CA 1
ATOM 729 C C . GLU A 1 88 ? 17.373 6.253 -7.938 1.00 97.12 88 GLU A C 1
ATOM 731 O O . GLU A 1 88 ? 16.955 6.542 -9.061 1.00 97.12 88 GLU A O 1
ATOM 736 N N . ASP A 1 89 ? 17.782 5.024 -7.622 1.00 97.12 89 ASP A N 1
ATOM 737 C CA . ASP A 1 89 ? 17.840 3.940 -8.599 1.00 97.12 89 ASP A CA 1
ATOM 738 C C . ASP A 1 89 ? 16.456 3.523 -9.092 1.00 97.12 89 ASP A C 1
ATOM 740 O O . ASP A 1 89 ? 16.280 3.313 -10.292 1.00 97.12 89 ASP A O 1
ATOM 744 N N . GLU A 1 90 ? 15.475 3.443 -8.194 1.00 97.25 90 GLU A N 1
ATOM 745 C CA . GLU A 1 90 ? 14.081 3.122 -8.522 1.00 97.25 90 GLU A CA 1
ATOM 746 C C . GLU A 1 90 ? 13.478 4.148 -9.480 1.00 97.25 90 GLU A C 1
ATOM 748 O O . GLU A 1 90 ? 12.873 3.783 -10.487 1.00 97.25 90 GLU A O 1
ATOM 753 N N . VAL A 1 91 ? 13.712 5.437 -9.226 1.00 96.81 91 VAL A N 1
ATOM 754 C CA . VAL A 1 91 ? 13.228 6.523 -10.090 1.00 96.81 91 VAL A CA 1
ATOM 755 C C . VAL A 1 91 ? 13.942 6.512 -11.439 1.00 96.81 91 VAL A C 1
ATOM 757 O O . VAL A 1 91 ? 13.297 6.576 -12.487 1.00 96.81 91 VAL A O 1
ATOM 760 N N . ARG A 1 92 ? 15.275 6.397 -11.435 1.00 96.50 92 ARG A N 1
ATOM 761 C CA . ARG A 1 92 ? 16.096 6.418 -12.652 1.00 96.50 92 ARG A CA 1
ATOM 762 C C . ARG A 1 92 ? 15.779 5.244 -13.574 1.00 96.50 92 ARG A C 1
ATOM 764 O O . ARG A 1 92 ? 15.614 5.439 -14.777 1.00 96.50 92 ARG A O 1
ATOM 771 N N . ALA A 1 93 ? 15.705 4.036 -13.020 1.00 96.56 93 ALA A N 1
ATOM 772 C CA . ALA A 1 93 ? 15.431 2.816 -13.775 1.00 96.56 93 ALA A CA 1
ATOM 773 C C . ALA A 1 93 ? 13.928 2.487 -13.875 1.00 96.56 93 ALA A C 1
ATOM 775 O O . ALA A 1 93 ? 13.559 1.519 -14.539 1.00 96.56 93 ALA A O 1
ATOM 776 N N . LYS A 1 94 ? 13.063 3.320 -13.280 1.00 96.56 94 LYS A N 1
ATOM 777 C CA . LYS A 1 94 ? 11.597 3.264 -13.367 1.00 96.56 94 LYS A CA 1
ATOM 778 C C . LYS A 1 94 ? 11.020 1.921 -12.928 1.00 96.56 94 LYS A C 1
ATOM 780 O O . LYS A 1 94 ? 10.234 1.297 -13.649 1.00 96.56 94 LYS A O 1
ATOM 785 N N . TYR A 1 95 ? 11.410 1.488 -11.738 1.00 95.81 95 TYR A N 1
ATOM 786 C CA . TYR A 1 95 ? 10.861 0.306 -11.087 1.00 95.81 95 TYR A CA 1
ATOM 787 C C . TYR A 1 95 ? 10.491 0.605 -9.636 1.00 95.81 95 TYR A C 1
ATOM 789 O O . TYR A 1 95 ? 10.959 1.580 -9.054 1.00 95.81 95 TYR A O 1
ATOM 797 N N . VAL A 1 96 ? 9.652 -0.250 -9.062 1.00 94.75 96 VAL A N 1
ATOM 798 C CA . VAL A 1 96 ? 9.381 -0.288 -7.623 1.00 94.75 96 VAL A CA 1
ATOM 799 C C . VAL A 1 96 ? 9.952 -1.592 -7.089 1.00 94.75 96 VAL A C 1
ATOM 801 O O . VAL A 1 96 ? 9.615 -2.664 -7.593 1.00 94.75 96 VAL A O 1
ATOM 804 N N . TYR A 1 97 ? 10.862 -1.512 -6.123 1.00 94.38 97 TYR A N 1
ATOM 805 C CA . TYR A 1 97 ? 11.332 -2.693 -5.408 1.00 94.38 97 TYR A CA 1
ATOM 806 C C . TYR A 1 97 ? 10.225 -3.199 -4.484 1.00 94.38 97 TYR A C 1
ATOM 808 O O . TYR A 1 97 ? 9.517 -2.388 -3.899 1.00 94.38 97 TYR A O 1
ATOM 816 N N . VAL A 1 98 ? 10.090 -4.514 -4.339 1.00 90.94 98 VAL A N 1
ATOM 817 C CA . VAL A 1 98 ? 9.157 -5.169 -3.417 1.00 90.94 98 VAL A CA 1
ATOM 818 C C . VAL A 1 98 ? 9.965 -5.824 -2.303 1.00 90.94 98 VAL A C 1
ATOM 820 O O . VAL A 1 98 ? 10.832 -6.662 -2.553 1.00 90.94 98 VAL A O 1
ATOM 823 N N . GLU A 1 99 ? 9.694 -5.422 -1.061 1.00 88.94 99 GLU A N 1
ATOM 824 C CA . GLU A 1 99 ? 10.367 -5.986 0.115 1.00 88.94 99 GLU A CA 1
ATOM 825 C C . GLU A 1 99 ? 10.011 -7.462 0.305 1.00 88.94 99 GLU A C 1
ATOM 827 O O . GLU A 1 99 ? 8.903 -7.889 -0.017 1.00 88.94 99 GLU A O 1
ATOM 832 N N . SER A 1 100 ? 10.923 -8.230 0.908 1.00 85.81 100 SER A N 1
ATOM 833 C CA . SER A 1 100 ? 10.710 -9.658 1.182 1.00 85.81 100 SER A CA 1
ATOM 834 C C . SER A 1 100 ? 9.417 -9.940 1.951 1.00 85.81 100 SER A C 1
ATOM 836 O O . SER A 1 100 ? 8.704 -10.868 1.583 1.00 85.81 100 SER A O 1
ATOM 838 N N . ASP A 1 101 ? 9.083 -9.107 2.942 1.00 84.31 101 ASP A N 1
ATOM 839 C CA . ASP A 1 101 ? 7.868 -9.235 3.765 1.00 84.31 101 ASP A CA 1
ATOM 840 C C . ASP A 1 101 ? 6.567 -9.088 2.946 1.00 84.31 101 ASP A C 1
ATOM 842 O O . ASP A 1 101 ? 5.496 -9.480 3.400 1.00 84.31 101 ASP A O 1
ATOM 846 N N . PHE A 1 102 ? 6.659 -8.521 1.740 1.00 84.19 102 PHE A N 1
ATOM 847 C CA . PHE A 1 102 ? 5.541 -8.242 0.840 1.00 84.19 102 PHE A CA 1
ATOM 848 C C . PHE A 1 102 ? 5.584 -9.088 -0.438 1.00 84.19 102 PHE A C 1
ATOM 850 O O . PHE A 1 102 ? 4.832 -8.825 -1.372 1.00 84.19 102 PHE A O 1
ATOM 857 N N . LYS A 1 103 ? 6.445 -10.107 -0.529 1.00 79.75 103 LYS A N 1
ATOM 858 C CA . LYS A 1 103 ? 6.532 -10.932 -1.746 1.00 79.75 103 LYS A CA 1
ATOM 859 C C . LYS A 1 103 ? 5.234 -11.660 -2.079 1.00 79.75 103 LYS A C 1
ATOM 861 O O . LYS A 1 103 ? 4.968 -11.864 -3.253 1.00 79.75 103 LYS A O 1
ATOM 866 N N . GLU A 1 104 ? 4.429 -12.002 -1.079 1.00 78.62 104 GLU A N 1
ATOM 867 C CA . GLU A 1 104 ? 3.145 -12.683 -1.283 1.00 78.62 104 GLU A CA 1
ATOM 868 C C . GLU A 1 104 ? 2.015 -11.716 -1.692 1.00 78.62 104 GLU A C 1
ATOM 870 O O . GLU A 1 104 ? 0.960 -12.161 -2.132 1.00 78.62 104 GLU A O 1
ATOM 875 N N . TYR A 1 105 ? 2.234 -10.391 -1.637 1.00 78.00 105 TYR A N 1
ATOM 876 C CA . TYR A 1 105 ? 1.267 -9.413 -2.168 1.00 78.00 105 TYR A CA 1
ATOM 877 C C . TYR A 1 105 ? 1.163 -9.434 -3.683 1.00 78.00 105 TYR A C 1
ATOM 879 O O . TYR A 1 105 ? 0.164 -8.993 -4.253 1.00 78.00 105 TYR A O 1
ATOM 887 N N . VAL A 1 106 ? 2.246 -9.822 -4.338 1.00 78.19 106 VAL A N 1
ATOM 888 C CA . VAL A 1 106 ? 2.388 -9.795 -5.784 1.00 78.19 106 VAL A CA 1
ATOM 889 C C . VAL A 1 106 ? 2.312 -11.233 -6.298 1.00 78.19 106 VAL A C 1
ATOM 891 O O . VAL A 1 106 ? 2.745 -12.151 -5.601 1.00 78.19 106 VAL A O 1
ATOM 894 N N . PRO A 1 107 ? 1.783 -11.452 -7.514 1.00 76.00 107 PRO A N 1
ATOM 895 C CA . PRO A 1 107 ? 1.876 -12.740 -8.186 1.00 76.00 107 PRO A CA 1
ATOM 896 C C . PRO A 1 107 ? 3.296 -13.313 -8.181 1.00 76.00 107 PRO A C 1
ATOM 898 O O . PRO A 1 107 ? 4.270 -12.548 -8.111 1.00 76.00 107 PRO A O 1
ATOM 901 N N . PRO A 1 108 ? 3.430 -14.639 -8.348 1.00 78.12 108 PRO A N 1
ATOM 902 C CA . PRO A 1 108 ? 4.721 -15.281 -8.518 1.00 78.12 108 PRO A CA 1
ATOM 903 C C . PRO A 1 108 ? 5.594 -14.608 -9.588 1.00 78.12 108 PRO A C 1
ATOM 905 O O . PRO A 1 108 ? 5.124 -14.016 -10.562 1.00 78.12 108 PRO A O 1
ATOM 908 N N . ILE A 1 109 ? 6.908 -14.716 -9.398 1.00 80.38 109 ILE A N 1
ATOM 909 C CA . ILE A 1 109 ? 7.923 -14.123 -10.275 1.00 80.38 109 ILE A CA 1
ATOM 910 C C . ILE A 1 109 ? 7.655 -14.487 -11.744 1.00 80.38 109 ILE A C 1
ATOM 912 O O . ILE A 1 109 ? 7.434 -15.651 -12.075 1.00 80.38 109 ILE A O 1
ATOM 916 N N . ARG A 1 110 ? 7.756 -13.485 -12.629 1.00 80.06 110 ARG A N 1
ATOM 917 C CA . ARG A 1 110 ? 7.506 -13.557 -14.084 1.00 80.06 110 ARG A CA 1
ATOM 918 C C . ARG A 1 110 ? 6.058 -13.837 -14.496 1.00 80.06 110 ARG A C 1
ATOM 920 O O . ARG A 1 110 ? 5.801 -13.933 -15.696 1.00 80.06 110 ARG A O 1
ATOM 927 N N . GLU A 1 111 ? 5.111 -13.906 -13.567 1.00 82.06 111 GLU A N 1
ATOM 928 C CA . GLU A 1 111 ? 3.700 -13.876 -13.937 1.00 82.06 111 GLU A CA 1
ATOM 929 C C . GLU A 1 111 ? 3.271 -12.456 -14.318 1.00 82.06 111 GLU A C 1
ATOM 931 O O . GLU A 1 111 ? 3.647 -11.462 -13.689 1.00 82.06 111 GLU A O 1
ATOM 936 N N . ASN A 1 112 ? 2.488 -12.363 -15.393 1.00 81.69 112 ASN A N 1
ATOM 937 C CA . ASN A 1 112 ? 1.947 -11.091 -15.846 1.00 81.69 112 ASN A CA 1
ATOM 938 C C . ASN A 1 112 ? 0.919 -10.593 -14.838 1.00 81.69 112 ASN A C 1
ATOM 940 O O . ASN A 1 112 ? -0.028 -11.298 -14.489 1.00 81.69 112 ASN A O 1
ATOM 944 N N . LEU A 1 113 ? 1.058 -9.333 -14.458 1.00 85.38 113 LEU A N 1
ATOM 945 C CA . LEU A 1 113 ? 0.124 -8.648 -13.587 1.00 85.38 113 LEU A CA 1
ATOM 946 C C . LEU A 1 113 ? -0.167 -7.268 -14.154 1.00 85.38 113 LEU A C 1
ATOM 948 O O . LEU A 1 113 ? 0.574 -6.745 -14.989 1.00 85.38 113 LEU A O 1
ATOM 952 N N . TYR A 1 114 ? -1.259 -6.666 -13.713 1.00 86.69 114 TYR A N 1
ATOM 953 C CA . TYR A 1 114 ? -1.534 -5.285 -14.060 1.00 86.69 114 TYR A CA 1
ATOM 954 C C . TYR A 1 114 ? -1.773 -4.458 -12.810 1.00 86.69 114 TYR A C 1
ATOM 956 O O . TYR A 1 114 ? -2.372 -4.911 -11.834 1.00 86.69 114 TYR A O 1
ATOM 964 N N . ILE A 1 115 ? -1.302 -3.223 -12.882 1.00 89.38 115 ILE A N 1
ATOM 965 C CA . ILE A 1 115 ? -1.490 -2.211 -11.861 1.00 89.38 115 ILE A CA 1
ATOM 966 C C . ILE A 1 115 ? -2.547 -1.229 -12.344 1.00 89.38 115 ILE A C 1
ATOM 968 O O . ILE A 1 115 ? -2.530 -0.814 -13.506 1.00 89.38 115 ILE A O 1
ATOM 972 N N . ILE A 1 116 ? -3.461 -0.847 -11.459 1.00 90.12 116 ILE A N 1
ATOM 973 C CA . ILE A 1 116 ? -4.393 0.254 -11.672 1.00 90.12 116 ILE A CA 1
ATOM 974 C C . ILE A 1 116 ? -3.873 1.477 -10.918 1.00 90.12 116 ILE A C 1
ATOM 976 O O . ILE A 1 116 ? -3.605 1.421 -9.723 1.00 90.12 116 ILE A O 1
ATOM 980 N N . SER A 1 117 ? -3.746 2.602 -11.612 1.00 90.19 117 SER A N 1
ATOM 981 C CA . SER A 1 117 ? -3.396 3.885 -11.004 1.00 90.19 117 SER A CA 1
ATOM 982 C C . SER A 1 117 ? -4.171 4.986 -11.711 1.00 90.19 117 SER A C 1
ATOM 984 O O . SER A 1 117 ? -4.135 5.063 -12.940 1.00 90.19 117 SER A O 1
ATOM 986 N N . GLU A 1 118 ? -4.926 5.780 -10.949 1.00 86.12 118 GLU A N 1
ATOM 987 C CA . GLU A 1 118 ? -5.755 6.884 -11.465 1.00 86.12 118 GLU A CA 1
ATOM 988 C C . GLU A 1 118 ? -6.670 6.462 -12.637 1.00 86.12 118 GLU A C 1
ATOM 990 O O . GLU A 1 118 ? -6.781 7.135 -13.659 1.00 86.12 118 GLU A O 1
ATOM 995 N N . GLY A 1 119 ? -7.293 5.283 -12.521 1.00 85.69 119 GLY A N 1
ATOM 996 C CA . GLY A 1 119 ? -8.192 4.727 -13.542 1.00 85.69 119 GLY A CA 1
ATOM 997 C C . GLY A 1 119 ? -7.499 4.163 -14.792 1.00 85.69 119 GLY A C 1
ATOM 998 O O . GLY A 1 119 ? -8.172 3.623 -15.669 1.00 85.69 119 GLY A O 1
ATOM 999 N N . LYS A 1 120 ? -6.165 4.234 -14.882 1.00 90.75 120 LYS A N 1
ATOM 1000 C CA . LYS A 1 120 ? -5.375 3.646 -15.972 1.00 90.75 120 LYS A CA 1
ATOM 1001 C C . LYS A 1 120 ? -4.780 2.301 -15.572 1.00 90.75 120 LYS A C 1
ATOM 1003 O O . LYS A 1 120 ? -4.405 2.095 -14.420 1.00 90.75 120 LYS A O 1
ATOM 1008 N N . ARG A 1 121 ? -4.648 1.407 -16.554 1.00 92.69 121 ARG A N 1
ATOM 1009 C CA . ARG A 1 121 ? -4.029 0.084 -16.413 1.00 92.69 121 ARG A CA 1
ATOM 1010 C C . ARG A 1 121 ? -2.590 0.090 -16.937 1.00 92.69 121 ARG A C 1
ATOM 1012 O O . ARG A 1 121 ? -2.344 0.555 -18.049 1.00 92.69 121 ARG A O 1
ATOM 1019 N N . TYR A 1 122 ? -1.677 -0.501 -16.171 1.00 92.69 122 TYR A N 1
ATOM 1020 C CA . TYR A 1 122 ? -0.264 -0.661 -16.507 1.00 92.69 122 TYR A CA 1
ATOM 1021 C C . TYR A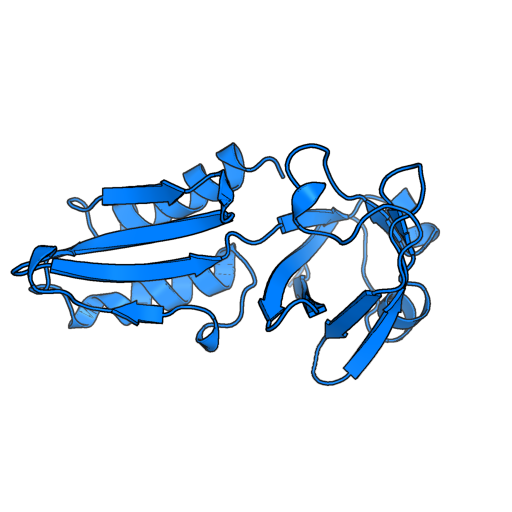 1 122 ? 0.133 -2.126 -16.345 1.00 92.69 122 TYR A C 1
ATOM 1023 O O . TYR A 1 122 ? 0.151 -2.639 -15.229 1.00 92.69 122 TYR A O 1
ATOM 1031 N N . ASP A 1 123 ? 0.430 -2.806 -17.448 1.00 90.88 123 ASP A N 1
ATOM 1032 C CA . ASP A 1 123 ? 0.905 -4.189 -17.402 1.00 90.88 123 ASP A CA 1
ATOM 1033 C C . ASP A 1 123 ? 2.381 -4.234 -16.973 1.00 90.88 123 ASP A C 1
ATOM 1035 O O . ASP A 1 123 ? 3.196 -3.411 -17.401 1.00 90.88 123 ASP A O 1
ATOM 1039 N N . THR A 1 124 ? 2.714 -5.183 -16.104 1.00 91.19 124 THR A N 1
ATOM 1040 C CA . THR A 1 124 ? 4.052 -5.386 -15.542 1.00 91.19 124 THR A CA 1
ATOM 1041 C C . THR A 1 124 ? 4.208 -6.841 -15.079 1.00 91.19 124 THR A C 1
ATOM 1043 O O . THR A 1 124 ? 3.333 -7.679 -15.296 1.00 91.19 124 THR A O 1
ATOM 1046 N N . TYR A 1 125 ? 5.335 -7.150 -14.454 1.00 89.19 125 TYR A N 1
ATOM 1047 C CA . TYR A 1 125 ? 5.609 -8.412 -13.781 1.00 89.19 125 TYR A CA 1
ATOM 1048 C C . TYR A 1 125 ? 6.629 -8.163 -12.668 1.00 89.19 125 TYR A C 1
ATOM 1050 O O . TYR A 1 125 ? 7.367 -7.172 -12.703 1.00 89.19 125 TYR A O 1
ATOM 1058 N N . LEU A 1 126 ? 6.687 -9.068 -11.692 1.00 89.44 126 LEU A N 1
ATOM 1059 C CA . LEU A 1 126 ? 7.761 -9.086 -10.704 1.00 89.44 126 LEU A CA 1
ATOM 1060 C C . LEU A 1 126 ? 8.963 -9.848 -11.267 1.00 89.44 126 LEU A C 1
ATOM 1062 O O . LEU A 1 126 ? 8.838 -11.023 -11.625 1.00 89.44 126 LEU A O 1
ATOM 1066 N N . ASP A 1 127 ? 10.121 -9.197 -11.363 1.00 91.62 127 ASP A N 1
ATOM 1067 C CA . ASP A 1 127 ? 11.355 -9.868 -11.777 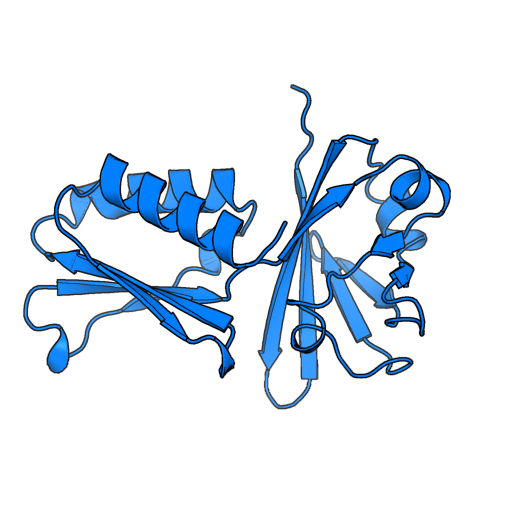1.00 91.62 127 ASP A CA 1
ATOM 1068 C C . ASP A 1 127 ? 11.971 -10.719 -10.645 1.00 91.62 127 ASP A C 1
ATOM 1070 O O . ASP A 1 127 ? 11.537 -10.716 -9.492 1.00 91.62 127 ASP A O 1
ATOM 1074 N N . GLU A 1 128 ? 13.031 -11.454 -10.972 1.00 91.75 128 GLU A N 1
ATOM 1075 C CA . GLU A 1 128 ? 13.772 -12.295 -10.018 1.00 91.75 128 GLU A CA 1
ATOM 1076 C C . GLU A 1 128 ? 14.478 -11.513 -8.898 1.00 91.75 128 GLU A C 1
ATOM 1078 O O . GLU A 1 128 ? 14.798 -12.075 -7.852 1.00 91.75 128 GLU A O 1
ATOM 1083 N N . ASN A 1 129 ? 14.666 -10.205 -9.082 1.00 92.50 129 ASN A N 1
ATOM 1084 C CA . ASN A 1 129 ? 15.239 -9.289 -8.101 1.00 92.50 129 ASN A CA 1
ATOM 1085 C C . ASN A 1 129 ? 14.157 -8.544 -7.305 1.00 92.50 129 ASN A C 1
ATOM 1087 O O . ASN A 1 129 ? 14.470 -7.561 -6.636 1.00 92.50 129 ASN A O 1
ATOM 1091 N N . SER A 1 130 ? 12.900 -9.001 -7.366 1.00 91.88 130 SER A N 1
ATOM 1092 C CA . SER A 1 130 ? 11.751 -8.378 -6.696 1.00 91.88 130 SER A CA 1
ATOM 1093 C C . SER A 1 130 ? 11.483 -6.944 -7.170 1.00 91.88 130 SER A C 1
ATOM 1095 O O . SER A 1 130 ? 11.192 -6.058 -6.372 1.00 91.88 130 SER A O 1
ATOM 1097 N N . ARG A 1 131 ? 11.601 -6.691 -8.476 1.00 93.62 131 ARG A N 1
ATOM 1098 C CA . ARG A 1 131 ? 11.364 -5.380 -9.096 1.00 93.62 131 ARG A CA 1
ATOM 1099 C C . ARG A 1 131 ? 10.129 -5.421 -9.981 1.00 93.62 131 ARG A C 1
ATOM 1101 O O . ARG A 1 131 ? 10.031 -6.249 -10.884 1.00 93.62 131 ARG A O 1
ATOM 1108 N N . LEU A 1 132 ? 9.223 -4.475 -9.758 1.00 92.44 132 LEU A N 1
ATOM 1109 C CA . LEU A 1 132 ? 8.095 -4.180 -10.636 1.00 92.44 132 LEU A CA 1
ATOM 1110 C C . LEU A 1 132 ? 8.512 -3.083 -11.615 1.00 92.44 132 LEU A C 1
ATOM 1112 O O . LEU A 1 132 ? 8.560 -1.905 -11.252 1.00 92.44 132 LEU A O 1
ATOM 1116 N N . PHE A 1 133 ? 8.840 -3.450 -12.854 1.00 92.69 133 PHE A N 1
ATOM 1117 C CA . PHE A 1 133 ? 9.203 -2.467 -13.877 1.00 92.69 133 PHE A CA 1
ATOM 1118 C C . PHE A 1 133 ? 7.966 -1.723 -14.372 1.00 92.69 133 PHE A C 1
ATOM 1120 O O . PHE A 1 133 ? 7.050 -2.298 -14.957 1.00 92.69 133 PHE A O 1
ATOM 1127 N N . LEU A 1 134 ? 7.948 -0.413 -14.146 1.00 93.31 134 LEU A N 1
ATOM 1128 C CA . LEU A 1 134 ? 6.769 0.434 -14.291 1.00 93.31 134 LEU A CA 1
ATOM 1129 C C . LEU A 1 134 ? 7.062 1.648 -15.173 1.00 93.31 134 LEU A C 1
ATOM 1131 O O . LEU A 1 134 ? 6.570 2.749 -14.943 1.00 93.31 134 LEU A O 1
ATOM 1135 N N . THR A 1 135 ? 7.849 1.446 -16.231 1.00 93.62 135 THR A N 1
ATOM 1136 C CA . THR A 1 135 ? 8.333 2.510 -17.123 1.00 93.62 135 THR A CA 1
ATOM 1137 C C . THR A 1 135 ? 7.218 3.419 -17.637 1.00 93.62 135 THR A C 1
ATOM 1139 O O . THR A 1 135 ? 7.363 4.639 -17.596 1.00 93.62 135 THR A O 1
ATOM 1142 N N . ARG A 1 136 ? 6.094 2.844 -18.093 1.00 95.31 136 ARG A N 1
ATOM 1143 C CA . ARG A 1 136 ? 4.937 3.626 -18.560 1.00 95.31 136 ARG A CA 1
ATOM 1144 C C . ARG A 1 136 ? 4.280 4.407 -17.425 1.00 95.31 136 ARG A C 1
ATOM 1146 O O . ARG A 1 136 ? 3.951 5.568 -17.619 1.00 95.31 136 ARG A O 1
ATOM 1153 N N . TRP A 1 137 ? 4.142 3.802 -16.249 1.00 95.62 137 TRP A N 1
ATOM 1154 C CA . TRP A 1 137 ? 3.561 4.473 -15.090 1.00 95.62 137 TRP A CA 1
ATOM 1155 C C . TRP A 1 137 ? 4.415 5.659 -14.632 1.00 95.62 137 TRP A C 1
ATOM 1157 O O . TRP A 1 137 ? 3.864 6.734 -14.449 1.00 95.62 137 TRP A O 1
ATOM 1167 N N . PHE A 1 138 ? 5.744 5.513 -14.541 1.00 95.69 138 PHE A N 1
ATOM 1168 C CA . PHE A 1 138 ? 6.659 6.613 -14.189 1.00 95.69 138 PHE A CA 1
ATOM 1169 C C . PHE A 1 138 ? 6.685 7.743 -15.231 1.00 95.69 138 PHE A C 1
ATOM 1171 O O . PHE A 1 138 ? 6.982 8.884 -14.887 1.00 95.69 138 PHE A O 1
ATOM 1178 N N . ASN A 1 139 ? 6.408 7.444 -16.505 1.00 94.31 139 ASN A N 1
ATOM 1179 C CA . ASN A 1 139 ? 6.273 8.476 -17.539 1.00 94.31 139 ASN A CA 1
ATOM 1180 C C . ASN A 1 139 ? 4.983 9.284 -17.355 1.00 94.31 139 ASN A C 1
ATOM 1182 O O . ASN A 1 139 ? 5.012 10.506 -17.457 1.00 94.31 139 ASN A O 1
ATOM 1186 N N . ASP A 1 140 ? 3.874 8.595 -17.079 1.00 94.94 140 ASP A N 1
ATOM 1187 C CA . ASP A 1 140 ? 2.569 9.213 -16.834 1.00 94.94 140 ASP A CA 1
ATOM 1188 C C . ASP A 1 140 ? 2.513 9.917 -15.465 1.00 94.94 140 ASP A C 1
ATOM 1190 O O . ASP A 1 140 ? 1.796 10.901 -15.307 1.00 94.94 140 ASP A O 1
ATOM 1194 N N . ASN A 1 141 ? 3.297 9.438 -14.493 1.00 92.69 141 ASN A N 1
ATOM 1195 C CA . ASN A 1 141 ? 3.347 9.904 -13.108 1.00 92.69 141 ASN A CA 1
ATOM 1196 C C . ASN A 1 141 ? 4.800 10.197 -12.703 1.00 92.69 141 ASN A C 1
ATOM 1198 O O . ASN A 1 141 ? 5.408 9.395 -11.985 1.00 92.69 141 ASN A O 1
ATOM 1202 N N . PRO A 1 142 ? 5.384 11.326 -13.145 1.00 92.06 142 PRO A N 1
ATOM 1203 C CA . PRO A 1 142 ? 6.751 11.680 -12.785 1.00 92.06 142 PRO A CA 1
ATOM 1204 C C . PRO A 1 142 ? 6.947 11.680 -11.265 1.00 92.06 142 PRO A C 1
ATOM 1206 O O . PRO A 1 142 ? 6.276 12.410 -10.531 1.00 92.06 142 PRO A O 1
ATOM 1209 N N . ALA A 1 143 ? 7.873 10.846 -10.804 1.00 92.94 143 ALA A N 1
ATOM 1210 C CA . ALA A 1 143 ? 8.224 10.687 -9.400 1.00 92.94 143 ALA A CA 1
ATOM 1211 C C . ALA A 1 143 ? 9.669 11.131 -9.162 1.00 92.94 143 ALA A C 1
ATOM 1213 O O . ALA A 1 143 ? 10.481 11.176 -10.090 1.00 92.94 143 ALA A O 1
ATOM 1214 N N . LYS A 1 144 ? 9.997 11.434 -7.908 1.00 94.94 144 LYS A N 1
ATOM 1215 C CA . LYS A 1 144 ? 11.350 11.810 -7.480 1.00 94.94 144 LYS A CA 1
ATOM 1216 C C . LYS A 1 144 ? 11.824 10.957 -6.301 1.00 94.94 144 LYS A C 1
ATOM 1218 O O . LYS A 1 144 ? 10.994 10.356 -5.614 1.00 94.94 144 LYS A O 1
ATOM 1223 N N . PRO A 1 145 ? 13.142 10.911 -6.040 1.00 96.31 145 PRO A N 1
ATOM 1224 C CA . PRO A 1 145 ? 13.663 10.225 -4.868 1.00 96.31 145 PRO A CA 1
ATOM 1225 C C . PRO A 1 145 ? 13.025 10.791 -3.598 1.00 96.31 145 PRO A C 1
ATOM 1227 O O . PRO A 1 145 ? 12.890 12.004 -3.441 1.00 96.31 145 PRO A O 1
ATOM 1230 N N . GLY A 1 146 ? 12.605 9.902 -2.705 1.00 94.44 146 GLY A N 1
ATOM 1231 C CA . GLY A 1 146 ? 11.907 10.243 -1.474 1.00 94.44 146 GLY A CA 1
ATOM 1232 C C . GLY A 1 146 ? 10.382 10.277 -1.576 1.00 94.44 146 GLY A C 1
ATOM 1233 O O . GLY A 1 146 ? 9.754 10.239 -0.517 1.00 94.44 146 GLY A O 1
ATOM 1234 N N . ASP A 1 147 ? 9.778 10.311 -2.773 1.00 94.69 147 ASP A N 1
ATOM 1235 C CA . ASP A 1 147 ? 8.330 10.104 -2.936 1.00 94.69 147 ASP A CA 1
ATOM 1236 C C . ASP A 1 147 ? 7.922 8.729 -2.396 1.00 94.69 147 ASP A C 1
ATOM 1238 O O . ASP A 1 147 ? 8.708 7.777 -2.413 1.00 94.69 147 ASP A O 1
ATOM 1242 N N . ILE A 1 148 ? 6.684 8.624 -1.918 1.00 93.19 148 ILE A N 1
ATOM 1243 C CA . ILE A 1 148 ? 6.126 7.362 -1.434 1.00 93.19 148 ILE A CA 1
ATOM 1244 C C . ILE A 1 148 ? 5.177 6.825 -2.497 1.00 93.19 148 ILE A C 1
ATOM 1246 O O . ILE A 1 148 ? 4.284 7.536 -2.958 1.00 93.19 148 ILE A O 1
ATOM 1250 N N . VAL A 1 149 ? 5.358 5.566 -2.878 1.00 92.94 149 VAL A N 1
ATOM 1251 C CA . VAL A 1 149 ? 4.341 4.803 -3.598 1.00 92.94 149 VAL A CA 1
ATOM 1252 C C . VAL A 1 149 ? 3.657 3.858 -2.621 1.00 92.94 149 VAL A C 1
ATOM 1254 O O . VAL A 1 149 ? 4.317 3.170 -1.840 1.00 92.94 149 VAL A O 1
ATOM 1257 N N . SER A 1 150 ? 2.332 3.869 -2.651 1.00 91.94 150 SER A N 1
ATOM 1258 C CA . SER A 1 150 ? 1.479 2.941 -1.924 1.00 91.94 150 SER A CA 1
ATOM 1259 C C . SER A 1 150 ? 0.929 1.934 -2.916 1.00 91.94 150 SER A C 1
ATOM 1261 O O . SER A 1 150 ? 0.362 2.320 -3.939 1.00 91.94 150 SER A O 1
ATOM 1263 N N . LEU A 1 151 ? 1.167 0.662 -2.631 1.00 89.19 151 LEU A N 1
ATOM 1264 C CA . LEU A 1 151 ? 0.713 -0.489 -3.390 1.00 89.19 151 LEU A CA 1
ATOM 1265 C C . LEU A 1 151 ? -0.214 -1.295 -2.493 1.00 89.19 151 LEU A C 1
ATOM 1267 O O . LEU A 1 151 ? 0.199 -1.697 -1.416 1.00 89.19 151 LEU A O 1
ATOM 1271 N N . TRP A 1 152 ? -1.435 -1.581 -2.911 1.00 83.25 152 TRP A N 1
ATOM 1272 C CA . TRP A 1 152 ? -2.284 -2.512 -2.168 1.00 83.25 152 TRP A CA 1
ATOM 1273 C C . TRP A 1 152 ? -2.895 -3.521 -3.120 1.00 83.25 152 TRP A C 1
ATOM 1275 O O . TRP A 1 152 ? -3.245 -3.209 -4.263 1.00 83.25 152 TRP A O 1
ATOM 1285 N N . CYS A 1 153 ? -2.923 -4.765 -2.655 1.00 72.94 153 CYS A N 1
ATOM 1286 C CA . CYS A 1 153 ? -3.395 -5.893 -3.424 1.00 72.94 153 CYS A CA 1
ATOM 1287 C C . CYS A 1 153 ? -4.833 -6.194 -3.044 1.00 72.94 153 CYS A C 1
ATOM 1289 O O . CYS A 1 153 ? -5.152 -6.343 -1.870 1.00 72.94 153 CYS A O 1
ATOM 1291 N N . ILE A 1 154 ? -5.678 -6.309 -4.059 1.00 63.91 154 ILE A N 1
ATOM 1292 C CA . ILE A 1 154 ? -6.980 -6.938 -3.934 1.00 63.91 154 ILE A CA 1
ATOM 1293 C C . ILE A 1 154 ? -6.904 -8.187 -4.798 1.00 63.91 154 ILE A C 1
ATOM 1295 O O . ILE A 1 154 ? -6.959 -8.115 -6.032 1.00 63.91 154 ILE A O 1
ATOM 1299 N N . GLU A 1 155 ? -6.744 -9.345 -4.165 1.00 62.47 155 GLU A N 1
ATOM 1300 C CA . GLU A 1 155 ? -7.035 -10.592 -4.852 1.00 62.47 155 GLU A CA 1
ATOM 1301 C C . GLU A 1 155 ? -8.551 -10.666 -5.043 1.00 62.47 155 GLU A C 1
ATOM 1303 O O . GLU A 1 155 ? -9.323 -10.712 -4.088 1.00 62.47 155 GLU A O 1
ATOM 1308 N N . TRP A 1 156 ? -8.996 -10.644 -6.299 1.00 48.72 156 TRP A N 1
ATOM 1309 C CA . TRP A 1 156 ? -10.407 -10.811 -6.619 1.00 48.72 156 TRP A CA 1
ATOM 1310 C C . TRP A 1 156 ? -10.572 -11.981 -7.579 1.00 48.72 156 TRP A C 1
ATOM 1312 O O . TRP A 1 156 ? -10.215 -11.884 -8.757 1.00 48.72 156 TRP A O 1
ATOM 1322 N N . MET A 1 157 ? -11.155 -13.077 -7.086 1.00 50.88 157 MET A N 1
ATOM 1323 C CA . MET A 1 157 ? -11.494 -14.266 -7.881 1.00 50.88 157 MET A CA 1
ATOM 1324 C C . MET A 1 157 ? -10.281 -14.874 -8.616 1.00 50.88 157 MET A C 1
ATOM 1326 O O . MET A 1 157 ? -10.353 -15.149 -9.816 1.00 50.88 157 MET A O 1
ATOM 1330 N N . GLY A 1 158 ? -9.150 -15.039 -7.919 1.00 60.16 158 GLY A N 1
ATOM 1331 C CA . GLY A 1 158 ? -7.928 -15.629 -8.480 1.00 60.16 158 GLY A CA 1
ATOM 1332 C C . GLY A 1 158 ? -7.197 -14.740 -9.493 1.00 60.16 158 GLY A C 1
ATOM 1333 O O . GLY A 1 158 ? -6.368 -15.225 -10.260 1.00 60.16 158 GLY A O 1
ATOM 1334 N N . LYS A 1 159 ? -7.519 -13.438 -9.546 1.00 61.72 159 LYS A N 1
ATOM 1335 C CA . LYS A 1 159 ? -6.761 -12.432 -10.300 1.00 61.72 159 LYS A CA 1
ATOM 1336 C C . LYS A 1 159 ? -6.258 -11.356 -9.348 1.00 61.72 159 LYS A C 1
ATOM 1338 O O . LYS A 1 159 ? -7.055 -10.668 -8.711 1.00 61.72 159 LYS A O 1
ATOM 1343 N N . TYR A 1 160 ? -4.945 -11.173 -9.316 1.00 65.25 160 TYR A N 1
ATOM 1344 C CA . TYR A 1 160 ? -4.302 -10.109 -8.557 1.00 65.25 160 TYR A CA 1
ATOM 1345 C C . TYR A 1 160 ? -4.582 -8.755 -9.210 1.00 65.25 160 TYR A C 1
ATOM 1347 O O . TYR A 1 160 ? -4.241 -8.529 -10.376 1.00 65.25 160 TYR A O 1
ATOM 1355 N N . ARG A 1 161 ? -5.212 -7.847 -8.462 1.00 75.06 161 ARG A N 1
ATOM 1356 C CA . ARG A 1 161 ? -5.350 -6.439 -8.837 1.00 75.06 161 ARG A CA 1
ATOM 1357 C C . ARG A 1 161 ? -4.524 -5.615 -7.875 1.00 75.06 161 ARG A C 1
ATOM 1359 O O . ARG A 1 161 ? -4.867 -5.505 -6.703 1.00 75.06 161 ARG A O 1
ATOM 1366 N N . LEU A 1 162 ? -3.445 -5.034 -8.381 1.00 84.25 162 LEU A N 1
ATOM 1367 C CA . LEU A 1 162 ? -2.640 -4.109 -7.600 1.00 84.25 162 LEU A CA 1
ATOM 1368 C C . LEU A 1 162 ? -3.077 -2.690 -7.912 1.00 84.25 162 LEU A C 1
ATOM 1370 O O . LEU A 1 162 ? -3.134 -2.290 -9.075 1.00 84.25 162 LEU A O 1
ATOM 1374 N N . TYR A 1 163 ? -3.357 -1.924 -6.876 1.00 85.56 163 TYR A N 1
ATOM 1375 C CA . TYR A 1 163 ? -3.573 -0.495 -6.992 1.00 85.56 163 TYR A CA 1
ATOM 1376 C C . TYR A 1 163 ? -2.305 0.217 -6.573 1.00 85.56 163 TYR A C 1
ATOM 1378 O O . TYR A 1 163 ? -1.663 -0.189 -5.608 1.00 85.56 163 TYR A O 1
ATOM 1386 N N . LEU A 1 164 ? -1.928 1.251 -7.320 1.00 86.56 164 LEU A N 1
ATOM 1387 C CA . LEU A 1 164 ? -0.745 2.044 -7.025 1.00 86.56 164 LEU A CA 1
ATOM 1388 C C . LEU A 1 164 ? -1.106 3.523 -6.978 1.00 86.56 164 LEU A C 1
ATOM 1390 O O . LEU A 1 164 ? -1.670 4.072 -7.929 1.00 86.56 164 LEU A O 1
ATOM 1394 N N . LYS A 1 165 ? -0.728 4.182 -5.886 1.00 89.19 165 LYS A N 1
ATOM 1395 C CA . LYS A 1 165 ? -0.841 5.631 -5.712 1.00 89.19 165 LYS A CA 1
ATOM 1396 C C . LYS A 1 165 ? 0.509 6.232 -5.348 1.00 89.19 165 LYS A C 1
ATOM 1398 O O . LYS A 1 165 ? 1.267 5.640 -4.585 1.00 89.19 165 LYS A O 1
ATOM 1403 N N . ARG A 1 166 ? 0.808 7.418 -5.881 1.00 89.50 166 ARG A N 1
ATOM 1404 C CA . ARG A 1 166 ? 1.999 8.199 -5.521 1.00 89.50 166 ARG A CA 1
ATOM 1405 C C . ARG A 1 166 ? 1.623 9.330 -4.574 1.00 89.50 166 ARG A C 1
ATOM 1407 O O . ARG A 1 166 ? 0.654 10.045 -4.816 1.00 89.50 166 ARG A O 1
ATOM 1414 N N . GLN A 1 167 ? 2.454 9.550 -3.567 1.00 89.31 167 GLN A N 1
ATOM 1415 C CA . GLN A 1 167 ? 2.434 10.721 -2.705 1.00 89.31 167 GLN A CA 1
ATOM 1416 C C . GLN A 1 167 ? 3.744 11.492 -2.867 1.00 89.31 167 GLN A C 1
ATOM 1418 O O . GLN A 1 167 ? 4.829 10.971 -2.596 1.00 89.31 167 GLN A O 1
ATOM 1423 N N . SER A 1 168 ? 3.632 12.747 -3.312 1.00 85.38 168 SER A N 1
ATOM 1424 C CA . SER A 1 168 ? 4.770 13.669 -3.346 1.00 85.38 168 SER A CA 1
ATOM 1425 C C . SER A 1 168 ? 5.176 14.016 -1.920 1.00 85.38 168 SER A C 1
ATOM 1427 O O . SER A 1 168 ? 4.334 14.438 -1.131 1.00 85.38 168 SER A O 1
ATOM 1429 N N . THR A 1 169 ? 6.462 13.900 -1.596 1.00 79.56 169 THR A N 1
ATOM 1430 C CA . THR A 1 169 ? 6.987 14.331 -0.285 1.00 79.56 169 THR A CA 1
ATOM 1431 C C . THR A 1 169 ? 7.413 15.800 -0.242 1.00 79.56 169 THR A C 1
ATOM 1433 O O . THR A 1 169 ? 7.931 16.256 0.773 1.00 79.56 169 THR A O 1
ATOM 1436 N N . GLN A 1 170 ? 7.158 16.566 -1.309 1.00 61.12 170 GLN A N 1
ATOM 1437 C CA . GLN A 1 170 ? 7.218 18.032 -1.267 1.00 61.12 170 GLN A CA 1
ATOM 1438 C C . GLN A 1 170 ? 5.863 18.610 -1.675 1.00 61.12 170 GLN A C 1
ATOM 1440 O O . GLN A 1 170 ? 5.370 18.301 -2.769 1.00 61.12 170 GLN A O 1
ATOM 1445 N N . GLY A 1 171 ? 5.312 19.427 -0.780 1.00 46.91 171 GLY A N 1
ATOM 1446 C CA . GLY A 1 171 ? 4.501 20.601 -1.087 1.00 46.91 171 GLY A CA 1
ATOM 1447 C C . GLY A 1 171 ? 5.334 21.848 -0.818 1.00 46.91 171 GLY A C 1
ATOM 1448 O O . GLY A 1 171 ? 6.283 21.737 -0.006 1.00 46.91 171 GLY A O 1
#